Protein AF-A0A7S4CIZ9-F1 (afdb_monomer_lite)

Foldseek 3Di:
DDDDDDDDDDDDDDDDDDDDDDDDDDDDDDDDPPPPDPPDPPVPPQDEAEAECPDQQPDPVSLVVSQVVLVVCLVVVVPDSHHYHYDDDDPDPDDDPVNVPVRYPPCNVPDPSDDDDDDDFAALVNLLVVLVVCCVVVVQPDDSVNSSVLSVVCRRPSVSSVVVSVVVSVVVVVDDPDDPPDD

pLDDT: mean 71.24, std 18.75, range [32.34, 93.69]

Sequence (183 aa):
SSSSSSSSHSPSSPPPTLSQSSLLPAPTTPHPPAVNGFGQPRCGLKKVLVVKDLPYPKDDAAKAERDAILSELIVASAGQSHPLAFLYTASDTHTSAYQLHTEFPPAFLRSLAVVHVELIGITDTRIKRRLQHIVQREQAQLSMSDVDQIAKSMKGDIRAALNQAHWQSRVAVREPRGRKRKL

Radius of gyration: 38.09 Å; chains: 1; bounding box: 68×72×132 Å

Organism: NCBI:txid73025

Secondary structure (DSSP, 8-state):
-----------------------PPPP---PPP---------------EEE-SPPPPSSHHHHHHHHHHHHHHHHHHTT-SS-EEE----SSS---HHHHHHHS-HHHHT-TT------PPPPHHHHHHHHHHHHHHTT----HHHHHHHHHHTTT-HHHHHHHHHHHHHHHHHS--------

Structure (mmCIF, N/CA/C/O backbone):
data_AF-A0A7S4CIZ9-F1
#
_entry.id   AF-A0A7S4CIZ9-F1
#
loop_
_atom_site.group_PDB
_atom_site.id
_atom_site.type_symbol
_atom_site.label_atom_id
_atom_site.label_alt_id
_atom_site.label_comp_id
_atom_site.label_asym_id
_atom_site.label_entity_id
_atom_site.label_seq_id
_atom_site.pdbx_PDB_ins_code
_atom_site.Cartn_x
_atom_site.Cartn_y
_atom_site.Cartn_z
_atom_site.occupancy
_atom_site.B_iso_or_equiv
_atom_site.auth_seq_id
_atom_site.auth_comp_id
_atom_site.auth_asym_id
_atom_site.auth_atom_id
_atom_site.pdbx_PDB_model_num
ATOM 1 N N . SER A 1 1 ? 39.216 57.520 52.379 1.00 37.72 1 SER A N 1
ATOM 2 C CA . SER A 1 1 ? 39.446 57.396 53.828 1.00 37.72 1 SER A CA 1
ATOM 3 C C . SER A 1 1 ? 38.512 56.323 54.351 1.00 37.72 1 SER A C 1
ATOM 5 O O . SER A 1 1 ? 37.312 56.471 54.205 1.00 37.72 1 SER A O 1
ATOM 7 N N . SER A 1 2 ? 39.009 55.107 54.534 1.00 33.31 2 SER A N 1
ATOM 8 C CA . SER A 1 2 ? 39.488 54.60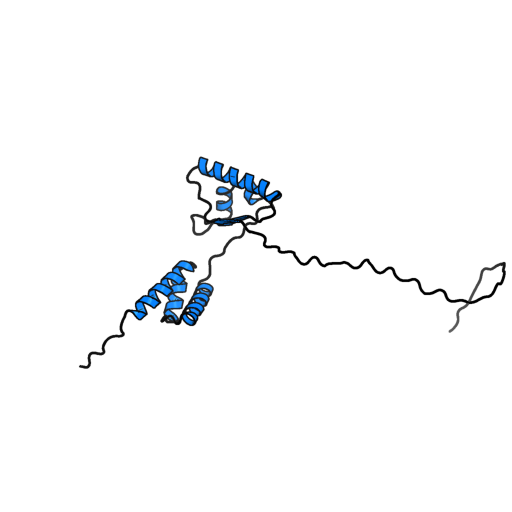0 55.828 1.00 33.31 2 SER A CA 1
ATOM 9 C C . SER A 1 2 ? 38.343 54.119 56.723 1.00 33.31 2 SER A C 1
ATOM 11 O O . SER A 1 2 ? 37.541 54.914 57.197 1.00 33.31 2 SER A O 1
ATOM 13 N N . SER A 1 3 ? 38.410 52.818 57.011 1.00 32.34 3 SER A N 1
ATOM 14 C CA . SER A 1 3 ? 38.178 52.196 58.323 1.00 32.34 3 SER A CA 1
ATOM 15 C C . SER A 1 3 ? 36.756 52.139 58.899 1.00 32.34 3 SER A C 1
ATOM 17 O O . SER A 1 3 ? 36.260 53.059 59.537 1.00 32.34 3 SER A O 1
ATOM 19 N N . SER A 1 4 ? 36.183 50.942 58.752 1.00 43.12 4 SER A N 1
ATOM 20 C CA . SER A 1 4 ? 35.621 50.079 59.808 1.00 43.12 4 SER A CA 1
ATOM 21 C C . SER A 1 4 ? 35.821 50.504 61.271 1.00 43.12 4 SER A C 1
ATOM 23 O O . SER A 1 4 ? 36.947 50.825 61.646 1.00 43.12 4 SER A O 1
ATOM 25 N N . SER A 1 5 ? 34.806 50.298 62.131 1.00 37.44 5 SER A N 1
ATOM 26 C CA . SER A 1 5 ? 34.792 49.233 63.172 1.00 37.44 5 SER A CA 1
ATOM 27 C C . SER A 1 5 ? 33.656 49.349 64.225 1.00 37.44 5 SER A C 1
ATOM 29 O O . SER A 1 5 ? 33.305 50.443 64.648 1.00 37.44 5 SER A O 1
ATOM 31 N N . SER A 1 6 ? 33.191 48.168 64.687 1.00 38.56 6 SER A N 1
ATOM 32 C CA . SER A 1 6 ? 32.677 47.785 66.037 1.00 38.56 6 SER A CA 1
ATOM 33 C C . SER A 1 6 ? 31.383 48.414 66.595 1.00 38.56 6 SER A C 1
ATOM 35 O O . SER A 1 6 ? 31.204 49.623 66.577 1.00 38.56 6 SER A O 1
ATOM 37 N N . SER A 1 7 ? 30.444 47.648 67.181 1.00 42.06 7 SER A N 1
ATOM 38 C CA . SER A 1 7 ? 30.449 47.196 68.600 1.00 42.06 7 SER A CA 1
ATOM 39 C C . SER A 1 7 ? 29.228 46.265 68.840 1.00 42.06 7 SER A C 1
ATOM 41 O O . SER A 1 7 ? 28.143 46.593 68.378 1.00 42.06 7 SER A O 1
ATOM 43 N N . SER A 1 8 ? 29.383 45.006 69.273 1.00 40.94 8 SER A N 1
ATOM 44 C CA . SER A 1 8 ? 29.439 44.473 70.658 1.00 40.94 8 SER A CA 1
ATOM 45 C C . SER A 1 8 ? 28.071 44.160 71.298 1.00 40.94 8 SER A C 1
ATOM 47 O O . SER A 1 8 ? 27.234 45.040 71.418 1.00 40.94 8 SER A O 1
ATOM 49 N N . HIS A 1 9 ? 27.886 42.918 71.772 1.00 41.34 9 HIS A N 1
ATOM 50 C CA . HIS A 1 9 ? 27.131 42.552 72.983 1.00 41.34 9 HIS A CA 1
ATOM 51 C C . HIS A 1 9 ? 27.638 41.192 73.515 1.00 41.34 9 HIS A C 1
ATOM 53 O O . HIS A 1 9 ? 27.882 40.258 72.755 1.00 41.34 9 HIS A O 1
ATOM 59 N N . SER A 1 10 ? 27.863 41.163 74.828 1.00 42.31 10 SER A N 1
ATOM 60 C CA . SER A 1 10 ? 28.440 40.111 75.693 1.00 42.31 10 SER A CA 1
ATOM 61 C C . SER A 1 10 ? 27.323 39.190 76.270 1.00 42.31 10 SER A C 1
ATOM 63 O O . SER A 1 10 ? 26.178 39.381 75.863 1.00 42.31 10 SER A O 1
ATOM 65 N N . PRO A 1 11 ? 27.503 38.338 77.319 1.00 52.28 11 PRO A N 1
ATOM 66 C CA . PRO A 1 11 ? 28.648 37.544 77.819 1.00 52.28 11 PRO A CA 1
ATOM 67 C C . PRO A 1 11 ? 28.292 36.068 78.243 1.00 52.28 11 PRO A C 1
ATOM 69 O O . PRO A 1 11 ? 27.134 35.669 78.266 1.00 52.28 11 PRO A O 1
ATOM 72 N N . SER A 1 12 ? 29.323 35.330 78.706 1.00 37.81 12 SER A N 1
ATOM 73 C CA . SER A 1 12 ? 29.340 34.325 79.812 1.00 37.81 12 SER A CA 1
ATOM 74 C C . SER A 1 12 ? 28.939 32.837 79.616 1.00 37.81 12 SER A C 1
ATOM 76 O O . SER A 1 12 ? 27.777 32.484 79.761 1.00 37.81 12 SER A O 1
ATOM 78 N N . SER A 1 13 ? 29.977 31.988 79.434 1.00 39.31 13 SER A N 1
ATOM 79 C CA . SER A 1 13 ? 30.451 30.821 80.254 1.00 39.31 13 SER A CA 1
ATOM 80 C C . SER A 1 13 ? 29.476 29.714 80.741 1.00 39.31 13 SER A C 1
ATOM 82 O O . SER A 1 13 ? 28.367 30.055 81.135 1.00 39.31 13 SER A O 1
ATOM 84 N N . PRO A 1 14 ? 29.875 28.408 80.854 1.00 54.25 14 PRO A N 1
ATOM 85 C CA . PRO A 1 14 ? 31.140 27.916 81.457 1.00 54.25 14 PRO A CA 1
ATOM 86 C C . PRO A 1 14 ? 31.847 26.716 80.745 1.00 54.25 14 PRO A C 1
ATOM 88 O O . PRO A 1 14 ? 31.342 26.207 79.746 1.00 54.25 14 PRO A O 1
ATOM 91 N N . PRO A 1 15 ? 33.036 26.271 81.230 1.00 54.94 15 PRO A N 1
ATOM 92 C CA . PRO A 1 15 ? 33.843 25.181 80.652 1.00 54.94 15 PRO A CA 1
ATOM 93 C C . PRO A 1 15 ? 33.499 23.816 81.314 1.00 54.94 15 PRO A C 1
ATOM 95 O O . PRO A 1 15 ? 32.775 23.807 82.311 1.00 54.94 15 PRO A O 1
ATOM 98 N N . PRO A 1 16 ? 33.967 22.656 80.799 1.00 48.44 16 PRO A N 1
ATOM 99 C CA . PRO A 1 16 ? 35.334 22.204 81.074 1.00 48.44 16 PRO A CA 1
ATOM 100 C C . PRO A 1 16 ? 36.042 21.504 79.899 1.00 48.44 16 PRO A C 1
ATOM 102 O O . PRO A 1 16 ? 35.457 20.885 79.015 1.00 48.44 16 PRO A O 1
ATOM 105 N N . THR A 1 17 ? 37.364 21.593 79.955 1.00 47.00 17 THR A N 1
ATOM 106 C CA . THR A 1 17 ? 38.354 20.805 79.221 1.00 47.00 17 THR A CA 1
ATOM 107 C C . THR A 1 17 ? 38.223 19.309 79.487 1.00 47.00 17 THR A C 1
ATOM 109 O O . THR A 1 17 ? 38.208 18.917 80.649 1.00 47.00 17 THR A O 1
ATOM 112 N N . LEU A 1 18 ? 38.304 18.490 78.437 1.00 43.47 18 LEU A N 1
ATOM 113 C CA . LEU A 1 18 ? 39.052 17.231 78.460 1.00 43.47 18 LEU A CA 1
ATOM 114 C C . LEU A 1 18 ? 39.547 16.914 77.044 1.00 43.47 18 LEU A C 1
ATOM 116 O O . LEU A 1 18 ? 38.784 16.700 76.107 1.00 43.47 18 LEU A O 1
ATOM 120 N N . SER A 1 19 ? 40.866 16.949 76.920 1.00 43.38 19 SER A N 1
ATOM 121 C CA . SER A 1 19 ? 41.655 16.520 75.779 1.00 43.38 19 SER A CA 1
ATOM 122 C C . SER A 1 19 ? 41.400 15.048 75.452 1.00 43.38 19 SER A C 1
ATOM 124 O O . SER A 1 19 ? 41.440 14.223 76.359 1.00 43.38 19 SER A O 1
ATOM 126 N N . GLN A 1 20 ? 41.258 14.708 74.169 1.00 42.38 20 GLN A N 1
ATOM 127 C CA . GLN A 1 20 ? 42.154 13.780 73.461 1.00 42.38 20 GLN A CA 1
ATOM 128 C C . GLN A 1 20 ? 41.658 13.521 72.033 1.00 42.38 20 GLN A C 1
ATOM 130 O O . GLN A 1 20 ? 40.505 13.188 71.780 1.00 42.38 20 GLN A O 1
ATOM 135 N N . SER A 1 21 ? 42.584 13.700 71.098 1.00 41.84 21 SER A N 1
ATOM 136 C CA . SER A 1 21 ? 42.480 13.402 69.678 1.00 41.84 21 SER A CA 1
ATOM 137 C C . SER A 1 21 ? 42.151 11.934 69.416 1.00 41.84 21 SER A C 1
ATOM 139 O O . SER A 1 21 ? 42.807 11.065 69.984 1.00 41.84 21 SER A O 1
ATOM 141 N N . SER A 1 22 ? 41.244 11.666 68.470 1.00 41.59 22 SER A N 1
ATOM 142 C CA . SER A 1 22 ? 41.399 10.622 67.440 1.00 41.59 22 SER A CA 1
ATOM 143 C C . SER A 1 22 ? 40.259 10.687 66.417 1.00 41.59 22 SER A C 1
ATOM 145 O O . SER A 1 22 ? 39.128 10.311 66.692 1.00 41.59 22 SER A O 1
ATOM 147 N N . LEU A 1 23 ? 40.600 11.222 65.242 1.00 43.88 23 LEU A N 1
ATOM 148 C CA . LEU A 1 23 ? 40.177 10.800 63.899 1.00 43.88 23 LEU A CA 1
ATOM 149 C C . LEU A 1 23 ? 38.827 10.060 63.785 1.00 43.88 23 LEU A C 1
ATOM 151 O O . LEU A 1 23 ? 38.762 8.835 63.847 1.00 43.88 23 LEU A O 1
ATOM 155 N N . LEU A 1 24 ? 37.771 10.817 63.483 1.00 40.03 24 LEU A N 1
ATOM 156 C CA . LEU A 1 24 ? 36.574 10.287 62.829 1.00 40.03 24 LEU A CA 1
ATOM 157 C C . LEU A 1 24 ? 36.871 10.076 61.330 1.00 40.03 24 LEU A C 1
ATOM 159 O O . LEU A 1 24 ? 37.372 11.005 60.689 1.00 40.03 24 LEU A O 1
ATOM 163 N N . PRO A 1 25 ? 36.559 8.912 60.733 1.00 51.25 25 PRO A N 1
ATOM 164 C CA . PRO A 1 25 ? 36.504 8.787 59.283 1.00 51.25 25 PRO A CA 1
ATOM 165 C C . PRO A 1 25 ? 35.301 9.570 58.736 1.00 51.25 25 PRO A C 1
ATOM 167 O O . PRO A 1 25 ? 34.240 9.634 59.358 1.00 51.25 25 PRO A O 1
ATOM 170 N N . ALA A 1 26 ? 35.495 10.196 57.574 1.00 49.38 26 ALA A N 1
ATOM 171 C CA . ALA A 1 26 ? 34.499 11.010 56.885 1.00 49.38 26 ALA A CA 1
ATOM 172 C C . ALA A 1 26 ? 33.167 10.257 56.666 1.00 49.38 26 ALA A C 1
ATOM 174 O O . ALA A 1 26 ? 33.184 9.041 56.449 1.00 49.38 26 ALA A O 1
ATOM 175 N N . PRO A 1 27 ? 32.016 10.956 56.672 1.00 44.75 27 PRO A N 1
ATOM 176 C CA . PRO A 1 27 ? 30.733 10.341 56.369 1.00 44.75 27 PRO A CA 1
ATOM 177 C C . PRO A 1 27 ? 30.761 9.802 54.938 1.00 44.75 27 PRO A C 1
ATOM 179 O O . PRO A 1 27 ? 30.939 10.545 53.972 1.00 44.75 27 PRO A O 1
ATOM 182 N N . THR A 1 28 ? 30.593 8.489 54.812 1.00 48.12 28 THR A N 1
ATOM 183 C CA . THR A 1 28 ? 30.354 7.826 53.535 1.00 48.12 28 THR A CA 1
ATOM 184 C C . THR A 1 28 ? 29.036 8.359 52.993 1.00 48.12 28 THR A C 1
ATOM 186 O O . THR A 1 28 ? 27.967 8.135 53.560 1.00 48.12 28 THR A O 1
ATOM 189 N N . THR A 1 29 ? 29.121 9.113 51.903 1.00 51.44 29 THR A N 1
ATOM 190 C CA . THR A 1 29 ? 27.979 9.455 51.065 1.00 51.44 29 THR A CA 1
ATOM 191 C C . THR A 1 29 ? 27.213 8.170 50.736 1.00 51.44 29 THR A C 1
ATOM 193 O O . THR A 1 29 ? 27.833 7.196 50.298 1.00 51.44 29 THR A O 1
ATOM 196 N N . PRO A 1 30 ? 25.885 8.118 50.934 1.00 44.38 30 PRO A N 1
ATOM 197 C CA . PRO A 1 30 ? 25.110 6.968 50.507 1.00 44.38 30 PRO A CA 1
ATOM 198 C C . PRO A 1 30 ? 25.193 6.883 48.982 1.00 44.38 30 PRO A C 1
ATOM 200 O O . PRO A 1 30 ? 24.657 7.727 48.263 1.00 44.38 30 PRO A O 1
ATOM 203 N N . HIS A 1 31 ? 25.901 5.868 48.488 1.00 44.06 31 HIS A N 1
ATOM 204 C CA . HIS A 1 31 ? 25.784 5.451 47.101 1.00 44.06 31 HIS A CA 1
ATOM 205 C C . HIS A 1 31 ? 24.310 5.108 46.838 1.00 44.06 31 HIS A C 1
ATOM 207 O O . HIS A 1 31 ? 23.727 4.341 47.613 1.00 44.06 31 HIS A O 1
ATOM 213 N N . PRO A 1 32 ? 23.685 5.639 45.772 1.00 49.09 32 PRO A N 1
ATOM 214 C CA . PRO A 1 32 ? 22.393 5.128 45.346 1.00 49.09 32 PRO A CA 1
ATOM 215 C C . PRO A 1 32 ? 22.546 3.628 45.056 1.00 49.09 32 PRO A C 1
ATOM 217 O O . PRO A 1 32 ? 23.603 3.218 44.557 1.00 49.09 32 PRO A O 1
ATOM 220 N N . PRO A 1 33 ? 21.536 2.795 45.369 1.00 45.06 33 PRO A N 1
ATOM 221 C CA . PRO A 1 33 ? 21.586 1.390 45.010 1.00 45.06 33 PRO A CA 1
ATOM 222 C C . PRO A 1 33 ? 21.880 1.299 43.518 1.00 45.06 33 PRO A C 1
ATOM 224 O O . PRO A 1 33 ? 21.250 1.987 42.709 1.00 45.06 33 PRO A O 1
ATOM 227 N N . ALA A 1 34 ? 22.882 0.487 43.180 1.00 42.25 34 ALA A N 1
ATOM 228 C CA . ALA A 1 34 ? 23.206 0.156 41.809 1.00 42.25 34 ALA A CA 1
ATOM 229 C C . ALA A 1 34 ? 21.899 -0.188 41.092 1.00 42.25 34 ALA A C 1
ATOM 231 O O . ALA A 1 34 ? 21.214 -1.148 41.453 1.00 42.25 34 ALA A O 1
ATOM 232 N N . VAL A 1 35 ? 21.538 0.637 40.108 1.00 46.12 35 VAL A N 1
ATOM 233 C CA . VAL A 1 35 ? 20.469 0.347 39.159 1.00 46.12 35 VAL A CA 1
ATOM 234 C C . VAL A 1 35 ? 20.966 -0.839 38.343 1.00 46.12 35 VAL A C 1
ATOM 236 O O . VAL A 1 35 ? 21.588 -0.701 37.291 1.00 46.12 35 VAL A O 1
ATOM 239 N N . ASN A 1 36 ? 20.779 -2.028 38.910 1.00 43.25 36 ASN A N 1
ATOM 240 C CA . ASN A 1 36 ? 20.995 -3.289 38.242 1.00 43.25 36 ASN A CA 1
ATOM 241 C C . ASN A 1 36 ? 20.009 -3.349 37.087 1.00 43.25 36 ASN A C 1
ATOM 243 O O . ASN A 1 36 ? 18.804 -3.488 37.277 1.00 43.25 36 ASN A O 1
ATOM 247 N N . GLY A 1 37 ? 20.567 -3.242 35.889 1.00 38.25 37 GLY A N 1
ATOM 248 C CA . GLY A 1 37 ? 19.853 -3.428 34.648 1.00 38.25 37 GLY A CA 1
ATOM 249 C C . GLY A 1 37 ? 19.059 -2.196 34.250 1.00 38.25 37 GLY A C 1
ATOM 250 O O . GLY A 1 37 ? 17.872 -2.076 34.537 1.00 38.25 37 GLY A O 1
ATOM 251 N N . PHE A 1 38 ? 19.656 -1.397 33.364 1.00 39.84 38 PHE A N 1
ATOM 252 C CA . PHE A 1 38 ? 18.924 -1.123 32.134 1.00 39.84 38 PHE A CA 1
ATOM 253 C C . PHE A 1 38 ? 18.370 -2.465 31.669 1.00 39.84 38 PHE A C 1
ATOM 255 O O . PHE A 1 38 ? 19.125 -3.337 31.230 1.00 39.84 38 PHE A O 1
ATOM 262 N N . GLY A 1 39 ? 17.068 -2.668 31.862 1.00 38.75 39 GLY A N 1
ATOM 263 C CA . GLY A 1 39 ? 16.361 -3.718 31.172 1.00 38.75 39 GLY A CA 1
ATOM 264 C C . GLY A 1 39 ? 16.681 -3.497 29.709 1.00 38.75 39 GLY A C 1
ATOM 265 O O . GLY A 1 39 ? 16.169 -2.562 29.095 1.00 38.75 39 GLY A O 1
ATOM 266 N N . GLN A 1 40 ? 17.574 -4.324 29.160 1.00 43.44 40 GLN A N 1
ATOM 267 C CA . GLN A 1 40 ? 17.606 -4.521 27.727 1.00 43.44 40 GLN A CA 1
ATOM 268 C C . GLN A 1 40 ? 16.145 -4.687 27.319 1.00 43.44 40 GLN A C 1
ATOM 270 O O . GLN A 1 40 ? 15.430 -5.420 28.019 1.00 43.44 40 GLN A O 1
ATOM 275 N N . PRO A 1 41 ? 15.664 -4.019 26.259 1.00 44.69 41 PRO A N 1
ATOM 276 C CA . PRO A 1 41 ? 14.371 -4.372 25.725 1.00 44.69 41 PRO A CA 1
ATOM 277 C C . PRO A 1 41 ? 14.478 -5.857 25.399 1.00 44.69 41 PRO A C 1
ATOM 279 O O . PRO A 1 41 ? 15.122 -6.257 24.430 1.00 44.69 41 PRO A O 1
ATOM 282 N N . ARG A 1 42 ? 13.900 -6.694 26.266 1.00 44.44 42 ARG A N 1
ATOM 283 C CA . ARG A 1 42 ? 13.648 -8.096 25.990 1.00 44.44 42 ARG A CA 1
ATOM 284 C C . ARG A 1 42 ? 12.564 -8.073 24.929 1.00 44.44 42 ARG A C 1
ATOM 286 O O . ARG A 1 42 ? 11.401 -8.362 25.187 1.00 44.44 42 ARG A O 1
ATOM 293 N N . CYS A 1 43 ? 12.949 -7.717 23.712 1.00 48.28 43 CYS A N 1
ATOM 294 C CA . CYS A 1 43 ? 12.266 -8.134 22.512 1.00 48.28 43 CYS A CA 1
ATOM 295 C C . CYS A 1 43 ? 12.538 -9.636 22.371 1.00 48.28 43 CYS A C 1
ATOM 297 O O . CYS A 1 43 ? 13.176 -10.081 21.424 1.00 48.28 43 CYS A O 1
ATOM 299 N N . GLY A 1 44 ? 12.072 -10.430 23.347 1.00 54.53 44 GLY A N 1
ATOM 300 C CA . GLY A 1 44 ? 11.732 -11.817 23.070 1.00 54.53 44 GLY A CA 1
ATOM 301 C C . GLY A 1 44 ? 10.771 -11.783 21.891 1.00 54.53 44 GLY A C 1
ATOM 302 O O . GLY A 1 44 ? 9.963 -10.860 21.824 1.00 54.53 44 GLY A O 1
ATOM 303 N N . LEU A 1 45 ? 10.942 -12.694 20.935 1.00 53.94 45 LEU A N 1
ATOM 304 C CA . LEU A 1 45 ? 10.227 -12.733 19.657 1.00 53.94 45 LEU A CA 1
ATOM 305 C C . LEU A 1 45 ? 8.728 -12.448 19.848 1.00 53.94 45 LEU A C 1
ATOM 307 O O . LEU A 1 45 ? 7.939 -13.354 20.116 1.00 53.94 45 LEU A O 1
ATOM 311 N N . LYS A 1 46 ? 8.336 -11.173 19.736 1.00 70.44 46 LYS A N 1
ATOM 312 C CA . LYS A 1 46 ? 6.942 -10.755 19.807 1.00 70.44 46 LYS A CA 1
ATOM 313 C C . LYS A 1 46 ? 6.342 -11.185 18.485 1.00 70.44 46 LYS A C 1
ATOM 315 O O . LYS A 1 46 ? 6.635 -10.599 17.446 1.00 70.44 46 LYS A O 1
ATOM 320 N N . LYS A 1 47 ? 5.578 -12.273 18.512 1.00 79.50 47 LYS A N 1
ATOM 321 C CA . LYS A 1 47 ? 4.817 -12.712 17.345 1.00 79.50 47 LYS A CA 1
ATOM 322 C C . LYS A 1 47 ? 3.832 -11.598 16.989 1.00 79.50 47 LYS A C 1
ATOM 324 O O . LYS A 1 47 ? 3.164 -11.067 17.869 1.00 79.50 47 LYS A O 1
ATOM 329 N N . VAL A 1 48 ? 3.779 -11.233 15.716 1.00 81.94 48 VAL A N 1
ATOM 330 C CA . VAL A 1 48 ? 2.771 -10.315 15.183 1.00 81.94 48 VAL A CA 1
ATOM 331 C C . VAL A 1 48 ? 1.805 -11.164 14.383 1.00 81.94 48 VAL A C 1
ATOM 333 O O . VAL A 1 48 ? 2.233 -11.922 13.511 1.00 81.94 48 VAL A O 1
ATOM 336 N N . LEU A 1 49 ? 0.519 -11.067 14.690 1.00 82.12 49 LEU A N 1
ATOM 337 C CA . LEU A 1 49 ? -0.507 -11.695 13.872 1.00 82.12 49 LEU A CA 1
ATOM 338 C C . LEU A 1 49 ? -0.857 -10.726 12.747 1.00 82.12 49 LEU A C 1
ATOM 340 O O . LEU A 1 49 ? -1.197 -9.573 13.001 1.00 82.12 49 LEU A O 1
ATOM 344 N N . VAL A 1 50 ? -0.728 -11.177 11.501 1.00 85.50 50 VAL A N 1
ATOM 345 C CA . VAL A 1 50 ? -1.045 -10.367 10.323 1.00 85.50 50 VAL A CA 1
ATOM 346 C C . VAL A 1 50 ? -2.259 -10.972 9.641 1.00 85.50 50 VAL A C 1
ATOM 348 O O . VAL A 1 50 ? -2.192 -12.085 9.121 1.00 85.50 50 VAL A O 1
ATOM 351 N N . VAL A 1 51 ? -3.360 -10.228 9.634 1.00 84.62 51 VAL A N 1
ATOM 352 C CA . VAL A 1 51 ? -4.562 -10.560 8.872 1.00 84.62 51 VAL A CA 1
ATOM 353 C C . VAL A 1 51 ? -4.473 -9.814 7.553 1.00 84.62 51 VAL A C 1
ATOM 355 O O . VAL A 1 51 ? -4.582 -8.587 7.495 1.00 84.62 51 VAL A O 1
ATOM 358 N N . LYS A 1 52 ? -4.201 -10.565 6.491 1.00 82.88 52 LYS A N 1
ATOM 359 C CA . LYS A 1 52 ? -4.105 -10.028 5.141 1.00 82.88 52 LYS A CA 1
ATOM 360 C C . LYS A 1 52 ? -5.477 -10.077 4.470 1.00 82.88 52 LYS A C 1
ATOM 362 O O . LYS A 1 52 ? -6.183 -11.065 4.635 1.00 82.88 52 LYS A O 1
ATOM 367 N N . ASP A 1 53 ? -5.792 -9.044 3.692 1.00 74.44 53 ASP A N 1
ATOM 368 C CA . ASP A 1 53 ? -6.980 -8.970 2.839 1.00 74.44 53 ASP A CA 1
ATOM 369 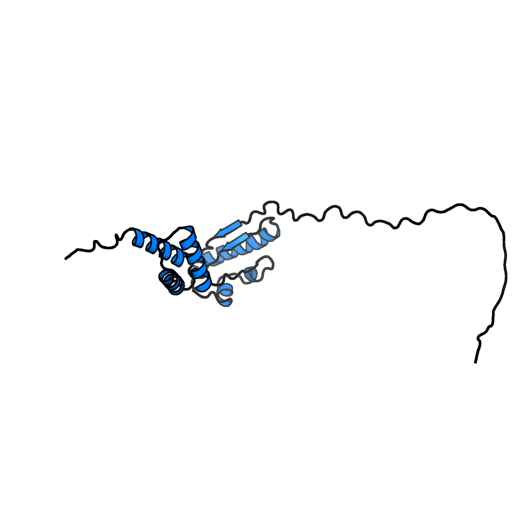C C . ASP A 1 53 ? -8.280 -9.084 3.653 1.00 74.44 53 ASP A C 1
ATOM 371 O O . ASP A 1 53 ? -9.073 -10.008 3.468 1.00 74.44 53 ASP A O 1
ATOM 375 N N . LEU A 1 54 ? -8.486 -8.141 4.585 1.00 75.81 54 LEU A N 1
ATOM 376 C CA . LEU A 1 54 ? -9.742 -8.063 5.333 1.00 75.81 54 LEU A CA 1
ATOM 377 C C . LEU A 1 54 ? -10.908 -7.973 4.328 1.00 75.81 54 LEU A C 1
ATOM 379 O O . LEU A 1 54 ? -10.927 -7.037 3.523 1.00 75.81 54 LEU A O 1
ATOM 383 N N . PRO A 1 55 ? -11.849 -8.933 4.331 1.00 68.94 55 PRO A N 1
ATOM 384 C CA . PRO A 1 55 ? -12.857 -9.016 3.288 1.00 68.94 55 PRO A CA 1
ATOM 385 C C . PRO A 1 55 ? -13.741 -7.771 3.295 1.00 68.94 55 PRO A C 1
ATOM 387 O O . PRO A 1 55 ? -14.215 -7.329 4.345 1.00 68.94 55 PRO A O 1
ATOM 390 N N . TYR A 1 56 ? -13.972 -7.218 2.104 1.00 74.12 56 TYR A N 1
ATOM 391 C CA . TYR A 1 56 ? -14.950 -6.156 1.926 1.00 74.12 56 TYR A CA 1
ATOM 392 C C . TYR A 1 56 ? -16.356 -6.747 2.118 1.00 74.12 56 TYR A C 1
ATOM 394 O O . TYR A 1 56 ? -16.689 -7.731 1.442 1.00 74.12 56 TYR A O 1
ATOM 402 N N . PRO A 1 57 ? -17.173 -6.211 3.040 1.00 79.31 57 PRO A N 1
ATOM 403 C CA . PRO A 1 57 ? -18.507 -6.739 3.276 1.00 79.31 57 PRO A CA 1
ATOM 404 C C . PRO A 1 57 ? -19.379 -6.508 2.039 1.00 79.31 57 PRO A C 1
ATOM 406 O O . PRO A 1 57 ? -19.443 -5.405 1.504 1.00 79.31 57 PRO A O 1
ATOM 409 N N . LYS A 1 58 ? -20.028 -7.572 1.558 1.00 79.75 58 LYS A N 1
ATOM 410 C CA . LYS A 1 58 ? -20.895 -7.515 0.368 1.00 79.75 58 LYS A CA 1
ATOM 411 C C . LYS A 1 58 ? -22.291 -6.979 0.682 1.00 79.75 58 LYS A C 1
ATOM 413 O O . LYS A 1 58 ? -22.963 -6.485 -0.216 1.00 79.75 58 LYS A O 1
ATOM 418 N N . ASP A 1 59 ? -22.711 -7.106 1.935 1.00 86.12 59 ASP A N 1
ATOM 419 C CA . ASP A 1 59 ? -24.004 -6.686 2.456 1.00 86.12 59 ASP A CA 1
ATOM 420 C C . ASP A 1 59 ? -23.870 -6.189 3.907 1.00 86.12 59 ASP A C 1
ATOM 422 O O . ASP A 1 59 ? -22.812 -6.297 4.541 1.00 86.12 59 ASP A O 1
ATOM 426 N N . ASP A 1 60 ? -24.957 -5.623 4.433 1.00 85.56 60 ASP A N 1
ATOM 427 C CA . ASP A 1 60 ? -24.995 -5.067 5.789 1.00 85.56 60 ASP A CA 1
ATOM 428 C C . ASP A 1 60 ? -24.824 -6.140 6.876 1.00 85.56 60 ASP A C 1
ATOM 430 O O . ASP A 1 60 ? -24.289 -5.853 7.947 1.00 85.56 60 ASP A O 1
ATOM 434 N N . ALA A 1 61 ? -25.225 -7.386 6.602 1.00 87.00 61 ALA A N 1
ATOM 435 C CA . ALA A 1 61 ? -25.068 -8.499 7.535 1.00 87.00 61 ALA A CA 1
ATOM 436 C C . ALA A 1 61 ? -23.588 -8.877 7.707 1.00 87.00 61 ALA A C 1
ATOM 438 O O . ALA A 1 61 ? -23.093 -8.933 8.834 1.00 87.00 61 ALA A O 1
ATOM 439 N N . ALA A 1 62 ? -22.854 -9.042 6.603 1.00 85.50 62 ALA A N 1
ATOM 440 C CA . ALA A 1 62 ? -21.414 -9.288 6.616 1.00 85.50 62 ALA A CA 1
ATOM 441 C C . ALA A 1 62 ? -20.643 -8.106 7.219 1.00 85.50 62 ALA A C 1
ATOM 443 O O . ALA A 1 62 ? -19.627 -8.297 7.891 1.00 85.50 62 ALA A O 1
ATOM 444 N N . LYS A 1 63 ? -21.130 -6.875 7.010 1.00 85.38 63 LYS A N 1
ATOM 445 C CA . LYS A 1 63 ? -20.569 -5.684 7.655 1.00 85.38 63 LYS A CA 1
ATOM 446 C C . LYS A 1 63 ? -20.727 -5.759 9.173 1.00 85.38 63 LYS A C 1
ATOM 448 O O . LYS A 1 63 ? -19.738 -5.591 9.882 1.00 85.38 63 LYS A O 1
ATOM 453 N N . ALA A 1 64 ? -21.929 -6.061 9.662 1.00 85.94 64 ALA A N 1
ATOM 454 C CA . ALA A 1 64 ? -22.210 -6.183 11.090 1.00 85.94 64 ALA A CA 1
ATOM 455 C C . ALA A 1 64 ? -21.394 -7.305 11.754 1.00 85.94 64 ALA A C 1
ATOM 457 O O . ALA A 1 64 ? -20.857 -7.108 12.843 1.00 85.94 64 ALA A O 1
ATOM 458 N N . GLU A 1 65 ? -21.245 -8.454 11.090 1.00 86.94 65 GLU A N 1
ATOM 459 C CA . GLU A 1 65 ? -20.425 -9.567 11.582 1.00 86.94 65 GLU A CA 1
ATOM 460 C C . GLU A 1 65 ? -18.948 -9.169 11.703 1.00 86.94 65 GLU A C 1
ATOM 462 O O . GLU A 1 65 ? -18.332 -9.337 12.758 1.00 86.94 65 GLU A O 1
ATOM 467 N N . ARG A 1 66 ? -18.383 -8.564 10.653 1.00 87.00 66 ARG A N 1
ATOM 468 C CA . ARG A 1 66 ? -17.007 -8.057 10.676 1.00 87.00 66 ARG A CA 1
ATOM 469 C C . ARG A 1 66 ? -16.821 -7.017 11.783 1.00 87.00 66 ARG A C 1
ATOM 471 O O . ARG A 1 66 ? -15.813 -7.046 12.483 1.00 87.00 66 ARG A O 1
ATOM 478 N N . ASP A 1 67 ? -17.779 -6.116 11.961 1.00 86.88 67 ASP A N 1
ATOM 479 C CA . ASP A 1 67 ? -17.722 -5.061 12.975 1.00 86.88 67 ASP A CA 1
ATOM 480 C C . ASP A 1 67 ? -17.790 -5.623 14.403 1.00 86.88 67 ASP A C 1
ATOM 482 O O . ASP A 1 67 ? -17.094 -5.123 15.294 1.00 86.88 67 ASP A O 1
ATOM 486 N N . ALA A 1 68 ? -18.555 -6.698 14.614 1.00 86.12 68 ALA A N 1
ATOM 487 C CA . ALA A 1 68 ? -18.585 -7.433 15.875 1.00 86.12 68 ALA A CA 1
ATOM 488 C C . ALA A 1 68 ? -17.222 -8.076 16.173 1.00 86.12 68 ALA A C 1
ATOM 490 O O . ALA A 1 68 ? -16.671 -7.865 17.254 1.00 86.12 68 ALA A O 1
ATOM 491 N N . ILE A 1 69 ? -16.627 -8.756 15.186 1.00 86.19 69 ILE A N 1
ATOM 492 C CA . ILE A 1 69 ? -15.299 -9.375 15.309 1.00 86.19 69 ILE A CA 1
ATOM 493 C C . ILE A 1 69 ? -14.227 -8.319 15.607 1.00 86.19 69 ILE A C 1
ATOM 495 O O . ILE A 1 69 ? -13.411 -8.495 16.508 1.00 86.19 69 ILE A O 1
ATOM 499 N N . LEU A 1 70 ? -14.215 -7.200 14.879 1.00 85.62 70 LEU A N 1
ATOM 500 C CA . LEU A 1 70 ? -13.240 -6.126 15.092 1.00 85.62 70 LEU A CA 1
ATOM 501 C C . LEU A 1 70 ? -13.361 -5.511 16.492 1.00 85.62 70 LEU A C 1
ATOM 503 O O . LEU A 1 70 ? -12.347 -5.194 17.117 1.00 85.62 70 LEU A O 1
ATOM 507 N N . SER A 1 71 ? -14.586 -5.365 16.994 1.00 82.62 71 SER A N 1
ATOM 508 C CA . SER A 1 71 ? -14.840 -4.844 18.339 1.00 82.62 71 SER A CA 1
ATOM 509 C C . SER A 1 71 ? -14.378 -5.825 19.419 1.00 82.62 71 SER A C 1
ATOM 511 O O . SER A 1 71 ? -13.709 -5.418 20.369 1.00 82.62 71 SER A O 1
ATOM 513 N N . GLU A 1 72 ? -14.662 -7.118 19.249 1.00 83.44 72 GLU A N 1
ATOM 514 C CA . GLU A 1 72 ? -14.173 -8.177 20.139 1.00 83.44 72 GLU A CA 1
ATOM 515 C C . GLU A 1 72 ? -12.642 -8.232 20.147 1.00 83.44 72 GLU A C 1
ATOM 517 O O . GLU A 1 72 ? -12.029 -8.311 21.210 1.00 83.44 72 GLU A O 1
ATOM 522 N N . LEU A 1 73 ? -12.005 -8.100 18.979 1.00 80.81 73 LEU A N 1
ATOM 523 C CA . LEU A 1 73 ? -10.550 -8.095 18.858 1.00 80.81 73 LEU A CA 1
ATOM 524 C C . LEU A 1 73 ? -9.910 -6.901 19.564 1.00 80.81 73 LEU A C 1
ATOM 526 O O . LEU A 1 73 ? -8.854 -7.077 20.163 1.00 80.81 73 LEU A O 1
ATOM 530 N N . ILE A 1 74 ? -10.532 -5.717 19.567 1.00 79.50 74 ILE A N 1
ATOM 531 C CA . ILE A 1 74 ? -10.038 -4.587 20.370 1.00 79.50 74 ILE A CA 1
ATOM 532 C C . ILE A 1 74 ? -10.050 -4.952 21.855 1.00 79.50 74 ILE A C 1
ATOM 534 O O . ILE A 1 74 ? -9.032 -4.789 22.530 1.00 79.50 74 ILE A O 1
ATOM 538 N N . VAL A 1 75 ? -11.171 -5.475 22.357 1.00 79.44 75 VAL A N 1
ATOM 539 C CA . VAL A 1 75 ? -11.315 -5.841 23.773 1.00 79.44 75 VAL A CA 1
ATOM 540 C C . VAL A 1 75 ? -10.330 -6.948 24.149 1.00 79.44 75 VAL A C 1
ATOM 542 O O . VAL A 1 75 ? -9.633 -6.837 25.156 1.00 79.44 75 VAL A O 1
ATOM 545 N N . ALA A 1 76 ? -10.202 -7.978 23.312 1.00 74.81 76 ALA A N 1
ATOM 546 C CA . ALA A 1 76 ? -9.250 -9.061 23.512 1.00 74.81 76 ALA A CA 1
ATOM 547 C C .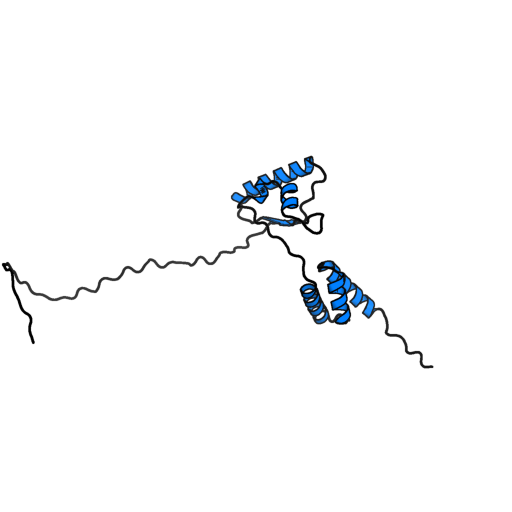 ALA A 1 76 ? -7.798 -8.562 23.448 1.00 74.81 76 ALA A C 1
ATOM 549 O O . ALA A 1 76 ? -6.969 -8.968 24.263 1.00 74.81 76 ALA A O 1
ATOM 550 N N . SER A 1 77 ? -7.483 -7.647 22.525 1.00 71.38 77 SER A N 1
ATOM 551 C CA . SER A 1 77 ? -6.132 -7.098 22.357 1.00 71.38 77 SER A CA 1
ATOM 552 C C . SER A 1 77 ? -5.663 -6.289 23.563 1.00 71.38 77 SER A C 1
ATOM 554 O O . SER A 1 77 ? -4.468 -6.287 23.850 1.00 71.38 77 SER A O 1
ATOM 556 N N . ALA A 1 78 ? -6.585 -5.690 24.328 1.00 68.50 78 ALA A N 1
ATOM 557 C CA . ALA A 1 78 ? -6.259 -4.963 25.553 1.00 68.50 78 ALA A CA 1
ATOM 558 C C . ALA A 1 78 ? -5.597 -5.852 26.628 1.00 68.50 78 ALA A C 1
ATOM 560 O O . ALA A 1 78 ? -4.915 -5.332 27.510 1.00 68.50 78 ALA A O 1
ATOM 561 N N . GLY A 1 79 ? -5.756 -7.181 26.541 1.00 66.06 79 GLY A N 1
ATOM 562 C CA . GLY A 1 79 ? -5.102 -8.160 27.416 1.00 66.06 79 GLY A CA 1
ATOM 563 C C . GLY A 1 79 ? -4.064 -9.059 26.731 1.00 66.06 79 GLY A C 1
ATOM 564 O O . GLY A 1 79 ? -3.477 -9.912 27.397 1.00 66.06 79 GLY A O 1
ATOM 565 N N . GLN A 1 80 ? -3.828 -8.918 25.420 1.00 64.56 80 GLN A N 1
ATOM 566 C CA . GLN A 1 80 ? -2.916 -9.799 24.681 1.00 64.56 80 GLN A CA 1
ATOM 567 C C . GLN A 1 80 ? -1.471 -9.289 24.654 1.00 64.56 80 GLN A C 1
ATOM 569 O O . GLN A 1 80 ? -1.184 -8.098 24.598 1.00 64.56 80 GLN A O 1
ATOM 574 N N . SER A 1 81 ? -0.529 -10.236 24.630 1.00 65.81 81 SER A N 1
ATOM 575 C CA . SER A 1 81 ? 0.916 -9.979 24.553 1.00 65.81 81 SER A CA 1
ATOM 576 C C . SER A 1 81 ? 1.453 -9.795 23.125 1.00 65.81 81 SER A C 1
ATOM 578 O O . SER A 1 81 ? 2.643 -9.512 22.953 1.00 65.81 81 SER A O 1
ATOM 580 N N . HIS A 1 82 ? 0.602 -9.945 22.105 1.00 75.94 82 HIS A N 1
ATOM 581 C CA . HIS A 1 82 ? 0.987 -9.959 20.694 1.00 75.94 82 HIS A CA 1
ATOM 582 C C . HIS A 1 82 ? 0.212 -8.896 19.903 1.00 75.94 82 HIS A C 1
ATOM 584 O O . HIS A 1 82 ? -1.016 -8.889 19.958 1.00 75.94 82 HIS A O 1
ATOM 590 N N . PRO A 1 83 ? 0.888 -8.007 19.154 1.00 81.56 83 PRO A N 1
ATOM 591 C CA . PRO A 1 83 ? 0.206 -7.027 18.319 1.00 81.56 83 PRO A CA 1
ATOM 592 C C . PRO A 1 83 ? -0.459 -7.696 17.106 1.00 81.56 83 PRO A C 1
ATOM 594 O O . PRO A 1 83 ? 0.071 -8.651 16.527 1.00 81.56 83 PRO A O 1
ATOM 597 N N . LEU A 1 84 ? -1.605 -7.148 16.707 1.00 84.31 84 LEU A N 1
ATOM 598 C CA . LEU A 1 84 ? -2.383 -7.565 15.545 1.00 84.31 84 LEU A CA 1
ATOM 599 C C . LEU A 1 84 ? -2.297 -6.478 14.468 1.00 84.31 84 LEU A C 1
ATOM 601 O O . LEU A 1 84 ? -2.470 -5.297 14.763 1.00 84.31 84 LEU A O 1
ATOM 605 N N . ALA A 1 85 ? -2.017 -6.869 13.228 1.00 85.88 85 ALA A N 1
ATOM 606 C CA . ALA A 1 85 ? -1.956 -5.973 12.082 1.00 85.88 85 ALA A CA 1
ATOM 607 C C . ALA A 1 85 ? -2.963 -6.415 11.019 1.00 85.88 85 ALA A C 1
ATOM 609 O O . ALA A 1 85 ? -2.943 -7.565 10.576 1.00 85.88 85 ALA A O 1
ATOM 610 N N . PHE A 1 86 ? -3.813 -5.489 10.584 1.00 85.62 86 PHE A N 1
ATOM 611 C CA . PHE A 1 86 ? -4.757 -5.704 9.494 1.00 85.62 86 PHE A CA 1
ATOM 612 C C . PHE A 1 86 ? -4.267 -4.978 8.251 1.00 85.62 86 PHE A C 1
ATOM 614 O O . PHE A 1 86 ? -3.946 -3.791 8.312 1.00 85.62 86 PHE A O 1
ATOM 621 N N . LEU A 1 87 ? -4.223 -5.683 7.124 1.00 85.81 87 LEU A N 1
ATOM 622 C CA . LEU A 1 87 ? -3.961 -5.066 5.833 1.00 85.81 87 LEU A CA 1
ATOM 623 C C . LEU A 1 87 ? -5.289 -4.847 5.111 1.00 85.81 87 LEU A C 1
ATOM 625 O O . LEU A 1 87 ? -5.990 -5.805 4.781 1.00 85.81 87 LEU A O 1
ATOM 629 N N . TYR A 1 88 ? -5.616 -3.578 4.886 1.00 82.19 88 TYR A N 1
ATOM 630 C CA . TYR A 1 88 ? -6.830 -3.152 4.206 1.00 82.19 88 TYR A CA 1
ATOM 631 C C . TYR A 1 88 ? -6.477 -2.452 2.895 1.00 82.19 88 TYR A C 1
ATOM 633 O O . TYR A 1 88 ? -5.547 -1.650 2.839 1.00 82.19 88 TYR A O 1
ATOM 641 N N . THR A 1 89 ? -7.204 -2.776 1.832 1.00 77.31 89 THR A N 1
ATOM 642 C CA . THR A 1 89 ? -7.123 -2.087 0.542 1.00 77.31 89 THR A CA 1
ATOM 643 C C . THR A 1 89 ? -8.533 -1.645 0.204 1.00 77.31 89 THR A C 1
ATOM 645 O O . THR A 1 89 ? -9.418 -2.489 0.085 1.00 77.31 89 THR A O 1
ATOM 648 N N . ALA A 1 90 ? -8.748 -0.336 0.097 1.00 71.56 90 ALA A N 1
ATOM 649 C CA . ALA A 1 90 ? -10.041 0.170 -0.337 1.00 71.56 90 ALA A CA 1
ATOM 650 C C . ALA A 1 90 ? -10.254 -0.120 -1.824 1.00 71.56 90 ALA A C 1
ATOM 652 O O . ALA A 1 90 ? -9.295 -0.310 -2.577 1.00 71.56 90 ALA A O 1
ATOM 653 N N . SER A 1 91 ? -11.516 -0.144 -2.243 1.00 64.31 91 SER A N 1
ATOM 654 C CA . SER A 1 91 ? -11.893 -0.387 -3.637 1.00 64.31 91 SER A CA 1
ATOM 655 C C . SER A 1 91 ? -11.401 0.703 -4.592 1.00 64.31 91 SER A C 1
ATOM 657 O O . SER A 1 91 ? -11.147 0.412 -5.760 1.00 64.31 91 SER A O 1
ATOM 659 N N . ASP A 1 92 ? -11.236 1.933 -4.094 1.00 61.22 92 ASP A N 1
ATOM 660 C CA . ASP A 1 92 ? -10.921 3.102 -4.909 1.00 61.22 92 ASP A CA 1
ATOM 661 C C . ASP A 1 92 ? -9.473 3.564 -4.725 1.00 61.22 92 ASP A C 1
ATOM 663 O O . ASP A 1 92 ? -8.874 3.451 -3.657 1.00 61.22 92 ASP A O 1
ATOM 667 N N . THR A 1 93 ? -8.915 4.169 -5.777 1.00 58.72 93 THR A N 1
ATOM 668 C CA . THR A 1 93 ? -7.530 4.672 -5.831 1.00 58.72 93 THR A CA 1
ATOM 669 C C . THR A 1 93 ? -7.212 5.769 -4.806 1.00 58.72 93 THR A C 1
ATOM 671 O O . THR A 1 93 ? -6.054 6.161 -4.681 1.00 58.72 93 THR A O 1
ATOM 674 N N . HIS A 1 94 ? -8.216 6.264 -4.077 1.00 57.22 94 HIS A N 1
ATOM 675 C CA . HIS A 1 94 ? -8.069 7.211 -2.980 1.00 57.22 94 HIS A CA 1
ATOM 676 C C . HIS A 1 94 ? -9.045 6.883 -1.851 1.00 57.22 94 HIS A C 1
ATOM 678 O O . HIS A 1 94 ? -10.178 7.365 -1.850 1.00 57.22 94 HIS A O 1
ATOM 684 N N . THR A 1 95 ? -8.583 6.134 -0.849 1.00 61.50 95 THR A N 1
ATOM 685 C CA . THR A 1 95 ? -9.312 6.016 0.413 1.00 61.50 95 THR A CA 1
ATOM 686 C C . THR A 1 95 ? -9.255 7.351 1.142 1.00 61.50 95 THR A C 1
ATOM 688 O O . THR A 1 95 ? -8.275 7.677 1.808 1.00 61.50 95 THR A O 1
ATOM 691 N N . SER A 1 96 ? -10.292 8.171 1.003 1.00 65.31 96 SER A N 1
ATOM 692 C CA . SER A 1 96 ? -10.406 9.359 1.851 1.00 65.31 96 SER A CA 1
ATOM 693 C C . SER A 1 96 ? -10.648 8.934 3.306 1.00 65.31 96 SER A C 1
ATOM 695 O O . SER A 1 96 ? -11.268 7.901 3.566 1.00 65.31 96 SER A O 1
ATOM 697 N N . ALA A 1 97 ? -10.227 9.754 4.276 1.00 66.88 97 ALA A N 1
ATOM 698 C CA . ALA A 1 97 ? -10.564 9.532 5.688 1.00 66.88 97 ALA A CA 1
ATOM 699 C C . ALA A 1 97 ? -12.084 9.357 5.898 1.00 66.88 97 ALA A C 1
ATOM 701 O O . ALA A 1 97 ? -12.520 8.602 6.762 1.00 66.88 97 ALA A O 1
ATOM 702 N N . TYR A 1 98 ? -12.893 10.004 5.052 1.00 68.00 98 TYR A N 1
ATOM 703 C CA . TYR A 1 98 ? -14.343 9.848 5.021 1.00 68.00 98 TYR A CA 1
ATOM 704 C C . TYR A 1 98 ? -14.784 8.424 4.644 1.00 68.00 98 TYR A C 1
ATOM 706 O O . TYR A 1 98 ? -15.625 7.857 5.337 1.00 68.00 98 TYR A O 1
ATOM 714 N N . GLN A 1 99 ? -14.186 7.811 3.615 1.00 75.38 99 GLN A N 1
ATOM 715 C CA . GLN A 1 99 ? -14.496 6.427 3.229 1.00 75.38 99 GLN A CA 1
ATOM 716 C C . GLN A 1 99 ? -14.164 5.441 4.355 1.00 75.38 99 GLN A C 1
ATOM 718 O O . GLN A 1 99 ? -15.002 4.610 4.700 1.00 75.38 99 GLN A O 1
ATOM 723 N N . LEU A 1 100 ? -13.021 5.602 5.031 1.00 78.00 100 LEU A N 1
ATOM 724 C CA . LEU A 1 100 ? -12.692 4.769 6.196 1.00 78.00 100 LEU A CA 1
ATOM 725 C C . LEU A 1 100 ? -13.754 4.873 7.299 1.00 78.00 100 LEU A C 1
ATOM 727 O O . LEU A 1 100 ? -14.134 3.857 7.874 1.00 78.00 100 LEU A O 1
ATOM 731 N N . HIS A 1 101 ? -14.280 6.072 7.569 1.00 77.56 101 HIS A N 1
ATOM 732 C CA . HIS A 1 101 ? -15.353 6.266 8.550 1.00 77.56 101 HIS A CA 1
ATOM 733 C C . HIS A 1 101 ? -16.696 5.651 8.138 1.00 77.56 101 HIS A C 1
ATOM 735 O O . HIS A 1 101 ? -17.500 5.329 9.011 1.00 77.56 101 HIS A O 1
ATOM 741 N N . THR A 1 102 ? -16.955 5.483 6.839 1.00 79.44 102 THR A N 1
ATOM 742 C CA . THR A 1 102 ? -18.136 4.746 6.357 1.00 79.44 102 THR A CA 1
ATOM 743 C C . THR A 1 102 ? -17.937 3.235 6.404 1.00 79.44 102 THR A C 1
ATOM 745 O O . THR A 1 102 ? -18.891 2.477 6.607 1.00 79.44 102 THR A O 1
ATOM 748 N N . GLU A 1 103 ? -16.694 2.794 6.229 1.00 80.00 103 GLU A N 1
ATOM 749 C CA . GLU A 1 103 ? -16.334 1.393 6.092 1.00 80.00 103 GLU A CA 1
ATOM 750 C C . GLU A 1 103 ? -15.990 0.729 7.409 1.00 80.00 103 GLU A C 1
ATOM 752 O O . GLU A 1 103 ? -16.135 -0.478 7.469 1.00 80.00 103 GLU A O 1
ATOM 757 N N . PHE A 1 104 ? -15.572 1.452 8.445 1.00 84.44 104 PHE A N 1
ATOM 758 C CA . PHE A 1 104 ? -15.230 0.888 9.749 1.00 84.44 104 PHE A CA 1
ATOM 759 C C . PHE A 1 104 ? -16.028 1.547 10.877 1.00 84.44 104 PHE A C 1
ATOM 761 O O . PHE A 1 104 ? -16.352 2.735 10.796 1.00 84.44 104 PHE A O 1
ATOM 768 N N . PRO A 1 105 ? -16.295 0.819 11.977 1.00 83.19 105 PRO A N 1
ATOM 769 C CA . PRO A 1 105 ? -16.955 1.389 13.141 1.00 83.19 105 PRO A CA 1
ATOM 770 C C . PRO A 1 105 ? -16.185 2.605 13.675 1.00 83.19 105 PRO A C 1
ATOM 772 O O . PRO A 1 105 ? -14.972 2.516 13.893 1.00 83.19 105 PRO A O 1
ATOM 775 N N . PRO A 1 106 ? -16.855 3.726 13.997 1.00 82.00 106 PRO A N 1
ATOM 776 C CA . PRO A 1 106 ? -16.190 4.880 14.597 1.00 82.00 106 PRO A CA 1
ATOM 777 C C . PRO A 1 106 ? -15.459 4.542 15.903 1.00 82.00 106 PRO A C 1
ATOM 779 O O . PRO A 1 106 ? -14.405 5.109 16.179 1.00 82.00 106 PRO A O 1
ATOM 782 N N . ALA A 1 107 ? -15.993 3.598 16.687 1.00 81.19 107 ALA A N 1
ATOM 783 C CA . ALA A 1 107 ? -15.357 3.102 17.907 1.00 81.19 107 ALA A CA 1
ATOM 784 C C . ALA A 1 107 ? -14.029 2.381 17.622 1.00 81.19 107 ALA A C 1
ATOM 786 O O . ALA A 1 107 ? -13.080 2.531 18.387 1.00 81.19 107 ALA A O 1
ATOM 787 N N . PHE A 1 108 ? -13.943 1.660 16.499 1.00 84.69 108 PHE A N 1
ATOM 788 C CA . PHE A 1 108 ? -12.722 0.985 16.071 1.00 84.69 108 PHE A CA 1
ATOM 789 C C . PHE A 1 108 ? -11.642 2.003 15.695 1.00 84.69 108 PHE A C 1
ATOM 791 O O . PHE A 1 108 ? -10.543 1.972 16.240 1.00 84.69 108 PHE A O 1
ATOM 798 N N . LEU A 1 109 ? -11.980 2.969 14.835 1.00 83.69 109 LEU A N 1
ATOM 799 C CA . LEU A 1 109 ? -11.028 3.976 14.350 1.00 83.69 109 LEU A CA 1
ATOM 800 C C . LEU A 1 109 ? -10.552 4.956 15.432 1.00 83.69 109 LEU A C 1
ATOM 802 O O . LEU A 1 109 ? -9.457 5.497 15.323 1.00 83.69 109 LEU A O 1
ATOM 806 N N . ARG A 1 110 ? -11.372 5.219 16.457 1.00 84.81 110 ARG A N 1
ATOM 807 C CA . ARG A 1 110 ? -11.032 6.131 17.566 1.00 84.81 110 ARG A CA 1
ATOM 808 C C . ARG A 1 110 ? -10.372 5.430 18.753 1.00 84.81 110 ARG A C 1
ATOM 810 O O . ARG A 1 110 ? -9.990 6.102 19.709 1.00 84.81 110 ARG A O 1
ATOM 817 N N . SER A 1 111 ? -10.280 4.104 18.731 1.00 83.38 111 SER A N 1
ATOM 818 C CA . SER A 1 111 ? -9.670 3.346 19.817 1.00 83.38 111 SER A CA 1
ATOM 819 C C . SER A 1 111 ? -8.179 3.659 19.918 1.00 83.38 111 SER A C 1
ATOM 821 O O . SER A 1 111 ? -7.454 3.567 18.933 1.00 83.38 111 SER A O 1
ATOM 823 N N . LEU A 1 112 ? -7.693 3.949 21.129 1.00 80.50 112 LEU A N 1
ATOM 824 C CA . LEU A 1 112 ? -6.257 4.132 21.390 1.00 80.50 112 LEU A CA 1
ATOM 825 C C . LEU A 1 112 ? -5.445 2.844 21.166 1.00 80.50 112 LEU A C 1
ATOM 827 O O . LEU A 1 112 ? -4.225 2.903 21.032 1.00 80.50 112 LEU A O 1
ATOM 831 N N . ALA A 1 113 ? -6.113 1.687 21.126 1.00 79.50 113 ALA A N 1
ATOM 832 C CA . ALA A 1 113 ? -5.496 0.404 20.802 1.00 79.50 113 ALA A CA 1
ATOM 833 C C . ALA A 1 113 ? -5.278 0.210 19.289 1.00 79.50 113 ALA A C 1
ATOM 835 O O . ALA A 1 113 ? -4.603 -0.736 18.886 1.00 79.50 113 ALA A O 1
ATOM 836 N N . VAL A 1 114 ? -5.839 1.087 18.448 1.00 83.62 114 VAL A N 1
ATOM 837 C CA . VAL A 1 114 ? -5.749 1.005 16.989 1.00 83.62 114 VAL A CA 1
ATOM 838 C C . VAL A 1 114 ? -4.866 2.133 16.469 1.00 83.62 114 VAL A C 1
ATOM 840 O O . VAL A 1 114 ? -5.135 3.313 16.677 1.00 83.62 114 VAL A O 1
ATOM 843 N N . VAL A 1 115 ? -3.808 1.765 15.747 1.00 83.88 115 VAL A N 1
ATOM 844 C CA . VAL A 1 115 ? -2.941 2.715 15.043 1.00 83.88 115 VAL A CA 1
ATOM 845 C C . VAL A 1 115 ? -3.198 2.584 13.549 1.00 83.88 115 VAL A C 1
ATOM 847 O O . VAL A 1 115 ? -2.928 1.541 12.955 1.00 83.88 115 VAL A O 1
ATOM 850 N N . HIS A 1 116 ? -3.711 3.650 12.939 1.00 82.81 116 HIS A N 1
ATOM 851 C CA . HIS A 1 116 ? -3.898 3.715 11.495 1.00 82.81 116 HIS A CA 1
ATOM 852 C C . HIS A 1 116 ? -2.597 4.140 10.807 1.00 82.81 116 HIS A C 1
ATOM 854 O O . HIS A 1 116 ? -2.025 5.182 11.131 1.00 82.81 116 HIS A O 1
ATOM 860 N N . VAL A 1 117 ? -2.137 3.336 9.847 1.00 84.06 117 VAL A N 1
ATOM 861 C CA . VAL A 1 117 ? -0.948 3.622 9.039 1.00 84.06 117 VAL A CA 1
ATOM 862 C C . VAL A 1 117 ? -1.359 3.674 7.576 1.00 84.06 117 VAL A C 1
ATOM 864 O O . VAL A 1 117 ? -1.704 2.653 6.987 1.00 84.06 117 VAL A O 1
ATOM 867 N N . GLU A 1 118 ? -1.293 4.863 6.986 1.00 81.88 118 GLU A N 1
ATOM 868 C CA . GLU A 1 118 ? -1.560 5.054 5.564 1.00 81.88 118 GLU A CA 1
ATOM 869 C C . GLU A 1 118 ? -0.309 4.732 4.738 1.00 81.88 118 GLU A C 1
ATOM 871 O O . GLU A 1 118 ? 0.778 5.273 4.968 1.00 81.88 118 GLU A O 1
ATOM 876 N N . LEU A 1 119 ? -0.459 3.838 3.759 1.00 79.94 119 LEU A N 1
ATOM 877 C CA . LEU A 1 119 ? 0.602 3.524 2.811 1.00 79.94 119 LEU A CA 1
ATOM 878 C C . LEU A 1 119 ? 0.494 4.451 1.604 1.00 79.94 119 LEU A C 1
ATOM 880 O O . LEU A 1 119 ? -0.391 4.311 0.766 1.00 79.94 119 LEU A O 1
ATOM 884 N N . ILE A 1 120 ? 1.439 5.380 1.500 1.00 79.12 120 ILE A N 1
ATOM 885 C CA . ILE A 1 120 ? 1.529 6.288 0.358 1.00 79.12 120 ILE A CA 1
ATOM 886 C C . ILE A 1 120 ? 2.049 5.516 -0.860 1.00 79.12 120 ILE A C 1
ATOM 888 O O . ILE A 1 120 ? 3.019 4.755 -0.761 1.00 79.12 120 ILE A O 1
ATOM 892 N N . GLY A 1 121 ? 1.424 5.752 -2.017 1.00 78.69 121 GLY A N 1
ATOM 893 C CA . GLY A 1 121 ? 1.845 5.194 -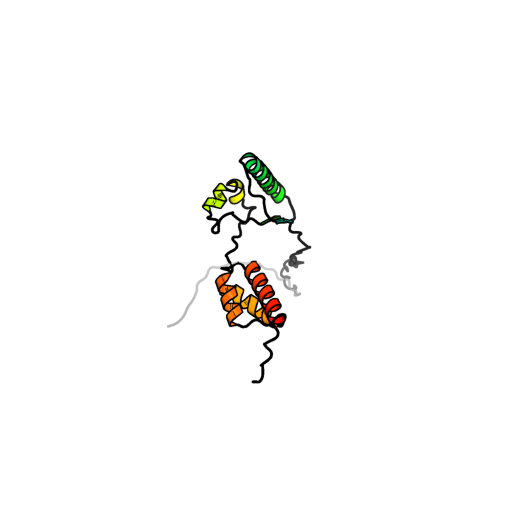3.300 1.00 78.69 121 GLY A CA 1
ATOM 894 C C . GLY A 1 121 ? 3.339 5.404 -3.570 1.00 78.69 121 GLY A C 1
ATOM 895 O O . GLY A 1 121 ? 3.937 6.427 -3.222 1.00 78.69 121 GLY A O 1
ATOM 896 N N . ILE A 1 122 ? 3.976 4.410 -4.186 1.00 87.00 122 ILE A N 1
ATOM 897 C CA . ILE A 1 122 ? 5.408 4.471 -4.477 1.00 87.00 122 ILE A CA 1
ATOM 898 C C . ILE A 1 122 ? 5.612 5.407 -5.667 1.00 87.00 122 ILE A C 1
ATOM 900 O O . ILE A 1 122 ? 5.002 5.232 -6.710 1.00 87.00 122 ILE A O 1
ATOM 904 N N . THR A 1 123 ? 6.494 6.396 -5.540 1.00 90.00 123 THR A N 1
ATOM 905 C CA . THR A 1 123 ? 6.768 7.312 -6.654 1.00 90.00 123 THR A CA 1
ATOM 906 C C . THR A 1 123 ? 7.548 6.628 -7.776 1.00 90.00 123 THR A C 1
ATOM 908 O O . THR A 1 123 ? 8.390 5.757 -7.521 1.00 90.00 123 THR A O 1
ATOM 911 N N . ASP A 1 124 ? 7.361 7.093 -9.012 1.00 90.88 124 ASP A N 1
ATOM 912 C CA . ASP A 1 124 ? 8.082 6.609 -10.198 1.00 90.88 124 ASP A CA 1
ATOM 913 C C . ASP A 1 124 ? 9.601 6.615 -9.983 1.00 90.88 124 ASP A C 1
ATOM 915 O O . ASP A 1 124 ? 10.298 5.670 -10.343 1.00 90.88 124 ASP A O 1
ATOM 919 N N . THR A 1 125 ? 10.131 7.636 -9.301 1.00 91.88 125 THR A N 1
ATOM 920 C CA . THR A 1 125 ? 11.556 7.734 -8.957 1.00 91.88 125 THR A CA 1
ATOM 921 C C . THR A 1 125 ? 12.023 6.580 -8.063 1.00 91.88 125 THR A C 1
ATOM 923 O O . THR A 1 125 ? 13.127 6.056 -8.248 1.00 91.88 125 THR A O 1
ATOM 926 N N . ARG A 1 126 ? 11.203 6.152 -7.091 1.00 91.75 126 ARG A N 1
ATOM 927 C CA . ARG A 1 126 ? 11.520 5.010 -6.216 1.00 91.75 126 ARG A CA 1
ATOM 928 C C . ARG A 1 126 ? 11.405 3.688 -6.971 1.00 91.75 126 ARG A C 1
ATOM 930 O O . ARG A 1 126 ? 12.275 2.834 -6.793 1.00 91.75 126 ARG A O 1
ATOM 937 N N . ILE A 1 127 ? 10.406 3.544 -7.846 1.00 92.62 127 ILE A N 1
ATOM 938 C CA . ILE A 1 127 ? 10.266 2.374 -8.727 1.00 92.62 127 ILE A CA 1
ATOM 939 C C . ILE A 1 127 ? 11.477 2.263 -9.651 1.00 92.62 127 ILE A C 1
ATOM 941 O O . ILE A 1 127 ? 12.142 1.230 -9.659 1.00 92.62 127 ILE A O 1
ATOM 945 N N . LYS A 1 128 ? 11.836 3.344 -10.348 1.00 93.69 128 LYS A N 1
ATOM 946 C CA . LYS A 1 128 ? 13.005 3.419 -11.230 1.00 93.69 128 LYS A CA 1
ATOM 947 C C . LYS A 1 128 ? 14.278 2.983 -10.515 1.00 93.69 128 LYS A C 1
ATOM 949 O O . LYS A 1 128 ? 14.977 2.101 -11.004 1.00 93.69 128 LYS A O 1
ATOM 954 N N . ARG A 1 129 ? 14.563 3.544 -9.333 1.00 93.44 129 ARG A N 1
ATOM 955 C CA . ARG A 1 129 ? 15.751 3.176 -8.544 1.00 93.44 129 ARG A CA 1
ATOM 956 C C . ARG A 1 129 ? 15.754 1.689 -8.189 1.00 93.44 129 ARG A C 1
ATOM 958 O O . ARG A 1 129 ? 16.796 1.039 -8.259 1.00 93.44 129 ARG A O 1
ATOM 965 N N . ARG A 1 130 ? 14.595 1.135 -7.819 1.00 92.25 130 ARG A N 1
ATOM 966 C CA . ARG A 1 130 ? 14.477 -0.290 -7.496 1.00 92.25 130 ARG A CA 1
ATOM 967 C C . ARG A 1 130 ? 14.695 -1.174 -8.723 1.00 92.25 130 ARG A C 1
ATOM 969 O O . ARG A 1 130 ? 15.416 -2.161 -8.615 1.00 92.25 130 ARG A O 1
ATOM 976 N N . LEU A 1 131 ? 14.124 -0.809 -9.867 1.00 91.94 131 LEU A N 1
ATOM 977 C CA . LEU A 1 131 ? 14.316 -1.520 -11.128 1.00 91.94 131 LEU A CA 1
ATOM 978 C C . LEU A 1 131 ? 15.776 -1.476 -11.587 1.00 91.94 131 LEU A C 1
ATOM 980 O O . LEU A 1 131 ? 16.319 -2.517 -11.932 1.00 91.94 131 LEU A O 1
ATOM 984 N N . GLN A 1 132 ? 16.446 -0.323 -11.506 1.00 92.25 132 GLN A N 1
ATOM 985 C CA . GLN A 1 132 ? 17.877 -0.198 -11.818 1.00 92.25 132 GLN A CA 1
ATOM 986 C C . GLN A 1 132 ? 18.728 -1.151 -10.974 1.00 92.25 132 GLN A C 1
ATOM 988 O O . GLN A 1 132 ? 19.576 -1.862 -11.510 1.00 92.25 132 GLN A O 1
ATOM 993 N N . HIS A 1 133 ? 18.463 -1.214 -9.666 1.00 91.69 133 HIS A N 1
ATOM 994 C CA . HIS A 1 133 ? 19.155 -2.136 -8.769 1.00 91.69 133 HIS A CA 1
ATOM 995 C C . HIS A 1 133 ? 18.925 -3.605 -9.156 1.00 91.69 133 HIS A C 1
ATOM 997 O O . HIS A 1 133 ? 19.842 -4.418 -9.089 1.00 91.69 133 HIS A O 1
ATOM 1003 N N . ILE A 1 134 ? 17.707 -3.967 -9.565 1.00 88.12 134 ILE A N 1
ATOM 1004 C CA . ILE A 1 134 ? 17.381 -5.336 -9.988 1.00 88.12 134 ILE A CA 1
ATOM 1005 C C . ILE A 1 134 ? 18.049 -5.673 -11.318 1.00 88.12 134 ILE A C 1
ATOM 1007 O O . ILE A 1 134 ? 18.665 -6.726 -11.420 1.00 88.12 134 ILE A O 1
ATOM 1011 N N . VAL A 1 135 ? 18.006 -4.767 -12.296 1.00 87.44 135 VAL A N 1
ATOM 1012 C CA . VAL A 1 135 ? 18.671 -4.937 -13.595 1.00 87.44 135 VAL A CA 1
ATOM 1013 C C . VAL A 1 135 ? 20.170 -5.173 -13.413 1.00 87.44 135 VAL A C 1
ATOM 1015 O O . VAL A 1 135 ? 20.718 -6.091 -14.016 1.00 87.44 135 VAL A O 1
ATOM 1018 N N . GLN A 1 136 ? 20.817 -4.406 -12.531 1.00 87.44 136 GLN A N 1
ATOM 1019 C CA . GLN A 1 136 ? 22.231 -4.592 -12.196 1.00 87.44 136 GLN A CA 1
ATOM 1020 C C . GLN A 1 136 ? 22.490 -5.924 -11.481 1.00 87.44 136 GLN A C 1
ATOM 1022 O O . GLN A 1 136 ? 23.401 -6.654 -11.861 1.00 87.44 136 GLN A O 1
ATOM 1027 N N . ARG A 1 137 ? 21.684 -6.258 -10.465 1.00 89.81 137 ARG A N 1
ATOM 1028 C CA . ARG A 1 137 ? 21.855 -7.480 -9.662 1.00 89.81 137 ARG A CA 1
ATOM 1029 C C . ARG A 1 137 ? 21.630 -8.754 -10.474 1.00 89.81 137 ARG A C 1
ATOM 1031 O O . ARG A 1 137 ? 22.342 -9.731 -10.285 1.00 89.81 137 ARG A O 1
ATOM 1038 N N . GLU A 1 138 ? 20.617 -8.758 -11.330 1.00 86.62 138 GLU A N 1
ATOM 1039 C CA . GLU A 1 138 ? 20.176 -9.936 -12.087 1.00 86.62 138 GLU A CA 1
ATOM 1040 C C . GLU A 1 138 ? 20.764 -9.981 -13.501 1.00 86.62 138 GLU A C 1
ATOM 1042 O O . GLU A 1 138 ? 20.421 -10.874 -14.270 1.00 86.62 138 GLU A O 1
ATOM 1047 N N . GLN A 1 139 ? 21.640 -9.029 -13.849 1.00 82.12 139 GLN A N 1
ATOM 1048 C CA . GLN A 1 139 ? 22.216 -8.875 -15.190 1.00 82.12 139 GLN A CA 1
ATOM 1049 C C . GLN A 1 139 ? 21.142 -8.879 -16.291 1.00 82.12 139 GLN A C 1
ATOM 1051 O O . GLN A 1 139 ? 21.329 -9.424 -17.381 1.00 82.12 139 GLN A O 1
ATOM 1056 N N . ALA A 1 140 ? 19.985 -8.282 -15.996 1.00 82.00 140 ALA A N 1
ATOM 1057 C CA . ALA A 1 140 ? 18.876 -8.249 -16.931 1.00 82.00 140 ALA A CA 1
ATOM 1058 C C . ALA A 1 140 ? 19.260 -7.409 -18.157 1.00 82.00 140 ALA A C 1
ATOM 1060 O O . ALA A 1 140 ? 19.808 -6.314 -18.029 1.00 82.00 140 ALA A O 1
ATOM 1061 N N . GLN A 1 141 ? 18.932 -7.893 -19.355 1.00 84.19 141 GLN A N 1
ATOM 1062 C CA . GLN A 1 141 ? 19.133 -7.140 -20.593 1.00 84.19 141 GLN A CA 1
ATOM 1063 C C . GLN A 1 141 ? 18.020 -6.104 -20.778 1.00 84.19 141 GLN A C 1
ATOM 1065 O O . GLN A 1 141 ? 17.183 -6.229 -21.667 1.00 84.19 141 GLN A O 1
ATOM 1070 N N . LEU A 1 142 ? 17.989 -5.102 -19.901 1.00 87.25 142 LEU A N 1
ATOM 1071 C CA . LEU A 1 142 ? 17.059 -3.980 -19.976 1.00 87.25 142 LEU A CA 1
ATOM 1072 C C . LEU A 1 142 ? 17.838 -2.678 -20.140 1.00 87.25 142 LEU A C 1
ATOM 1074 O O . LEU A 1 142 ? 18.774 -2.414 -19.379 1.00 87.25 142 LEU A O 1
ATOM 1078 N N . SER A 1 143 ? 17.456 -1.844 -21.107 1.00 89.44 143 SER A N 1
ATOM 1079 C CA . SER A 1 143 ? 18.077 -0.530 -21.235 1.00 89.44 143 SER A CA 1
ATOM 1080 C C . SER A 1 143 ? 17.593 0.402 -20.120 1.00 89.44 143 SER A C 1
ATOM 1082 O O . SER A 1 143 ? 16.501 0.252 -19.572 1.00 89.44 143 SER A O 1
ATOM 1084 N N . MET A 1 144 ? 18.390 1.419 -19.781 1.00 89.69 144 MET A N 1
ATOM 1085 C CA . MET A 1 144 ? 17.966 2.427 -18.798 1.00 89.69 144 MET A CA 1
ATOM 1086 C C . MET A 1 144 ? 16.764 3.256 -19.278 1.00 89.69 144 MET A C 1
ATOM 1088 O O . MET A 1 144 ? 16.050 3.817 -18.447 1.00 89.69 144 MET A O 1
ATOM 1092 N N . SER A 1 145 ? 16.532 3.316 -20.595 1.00 91.44 145 SER A N 1
ATOM 1093 C CA . SER A 1 145 ? 15.346 3.944 -21.182 1.00 91.44 145 SER A CA 1
ATOM 1094 C C . SER A 1 145 ? 14.094 3.107 -20.913 1.00 91.44 145 SER A C 1
ATOM 1096 O O . SER A 1 145 ? 13.100 3.659 -20.445 1.00 91.44 145 SER A O 1
ATOM 1098 N N . ASP A 1 146 ? 14.182 1.783 -21.080 1.00 91.00 146 ASP A N 1
ATOM 1099 C CA . ASP A 1 146 ? 13.083 0.858 -20.775 1.00 91.00 146 ASP A CA 1
ATOM 1100 C C . ASP A 1 146 ? 12.710 0.920 -19.291 1.00 91.00 146 ASP A C 1
ATOM 1102 O O . ASP A 1 146 ? 11.535 0.991 -18.941 1.00 91.00 146 ASP A O 1
ATOM 1106 N N . VAL A 1 147 ? 13.706 0.984 -18.397 1.00 91.56 147 VAL A N 1
ATOM 1107 C CA . VAL A 1 147 ? 13.463 1.134 -16.953 1.00 91.56 147 VAL A CA 1
ATOM 1108 C C . VAL A 1 147 ? 12.673 2.411 -16.638 1.00 91.56 147 VAL A C 1
ATOM 1110 O O . VAL A 1 147 ? 11.769 2.388 -15.800 1.00 91.56 147 VAL A O 1
ATOM 1113 N N . ASP A 1 148 ? 13.007 3.528 -17.290 1.00 93.12 148 ASP A N 1
ATOM 1114 C CA . ASP A 1 148 ? 12.312 4.805 -17.098 1.00 93.12 148 ASP A CA 1
ATOM 1115 C C . ASP A 1 148 ? 10.871 4.748 -17.620 1.00 93.12 148 ASP A C 1
ATOM 1117 O O . ASP A 1 148 ? 9.948 5.223 -16.957 1.00 93.12 148 ASP A O 1
ATOM 1121 N N . GLN A 1 149 ? 10.667 4.112 -18.776 1.00 93.44 149 GLN A N 1
ATOM 1122 C CA . GLN A 1 149 ? 9.345 3.926 -19.365 1.00 93.44 149 GLN A CA 1
ATOM 1123 C C . GLN A 1 149 ? 8.461 3.020 -18.500 1.00 93.44 149 GLN A C 1
ATOM 1125 O O . GLN A 1 149 ? 7.311 3.374 -18.232 1.00 93.44 149 GLN A O 1
ATOM 1130 N N . ILE A 1 150 ? 8.993 1.896 -18.006 1.00 92.38 150 ILE A N 1
ATOM 1131 C CA . ILE A 1 150 ? 8.271 0.999 -17.096 1.00 92.38 150 ILE A CA 1
ATOM 1132 C C . ILE A 1 150 ? 7.853 1.764 -15.841 1.00 92.38 150 ILE A C 1
ATOM 1134 O O . ILE A 1 150 ? 6.673 1.751 -15.497 1.00 92.38 150 ILE A O 1
ATOM 1138 N N . ALA A 1 151 ? 8.783 2.470 -15.190 1.00 91.31 151 ALA A N 1
ATOM 1139 C CA . ALA A 1 151 ? 8.494 3.198 -13.957 1.00 91.31 151 ALA A CA 1
ATOM 1140 C C . ALA A 1 151 ? 7.352 4.214 -14.125 1.00 91.31 151 ALA A C 1
ATOM 1142 O O . ALA A 1 151 ? 6.450 4.242 -13.294 1.00 91.31 151 ALA A O 1
ATOM 1143 N N . LYS A 1 152 ? 7.350 4.978 -15.226 1.00 90.81 152 LYS A N 1
ATOM 1144 C CA . LYS A 1 152 ? 6.292 5.952 -15.550 1.00 90.81 152 LYS A CA 1
ATOM 1145 C C . LYS A 1 152 ? 4.956 5.293 -15.896 1.00 90.81 152 LYS A C 1
ATOM 1147 O O . LYS A 1 152 ? 3.895 5.776 -15.514 1.00 90.81 152 LYS A O 1
ATOM 1152 N N . SER A 1 153 ? 4.992 4.189 -16.640 1.00 90.25 153 SER A N 1
ATOM 1153 C CA . SER A 1 153 ? 3.775 3.527 -17.132 1.00 90.25 153 SER A CA 1
ATOM 1154 C C . SER A 1 153 ? 2.954 2.849 -16.031 1.00 90.25 153 SER A C 1
ATOM 1156 O O . SER A 1 153 ? 1.742 2.711 -16.174 1.00 90.25 153 SER A O 1
ATOM 1158 N N . MET A 1 154 ? 3.597 2.453 -14.930 1.00 89.12 154 MET A N 1
ATOM 1159 C CA . MET A 1 154 ? 2.976 1.640 -13.879 1.00 89.12 154 MET A CA 1
ATOM 1160 C C . MET A 1 154 ? 2.365 2.463 -12.741 1.00 89.12 154 MET A C 1
ATOM 1162 O O . MET A 1 154 ? 1.785 1.882 -11.829 1.00 89.12 154 MET A O 1
ATOM 1166 N N . LYS A 1 155 ? 2.466 3.801 -12.790 1.00 85.75 155 LYS A N 1
ATOM 1167 C CA . LYS A 1 155 ? 1.768 4.743 -11.890 1.00 85.75 155 LYS A CA 1
ATOM 1168 C C . LYS A 1 155 ? 1.848 4.368 -10.402 1.00 85.75 155 LYS A C 1
ATOM 1170 O O . LYS A 1 155 ? 0.858 4.426 -9.679 1.00 85.75 155 LYS A O 1
ATOM 1175 N N . GLY A 1 156 ? 3.025 3.949 -9.947 1.00 84.94 156 GLY A N 1
ATOM 1176 C CA . GLY A 1 156 ? 3.251 3.583 -8.550 1.00 84.94 156 GLY A CA 1
ATOM 1177 C C . GLY A 1 156 ? 2.997 2.120 -8.168 1.00 84.94 156 GLY A C 1
ATOM 1178 O O . GLY A 1 156 ? 3.337 1.729 -7.047 1.00 84.94 156 GLY A O 1
ATOM 1179 N N . ASP A 1 157 ? 2.507 1.276 -9.082 1.00 88.31 157 ASP A N 1
ATOM 1180 C CA . ASP A 1 157 ? 2.424 -0.171 -8.865 1.00 88.31 157 ASP A CA 1
ATOM 1181 C C . ASP A 1 157 ? 3.792 -0.836 -9.088 1.00 88.31 157 ASP A C 1
ATOM 1183 O O . ASP A 1 157 ? 4.211 -1.171 -10.202 1.00 88.31 157 ASP A O 1
ATOM 1187 N N . ILE A 1 158 ? 4.508 -1.055 -7.984 1.00 89.94 158 ILE A N 1
ATOM 1188 C CA . ILE A 1 158 ? 5.813 -1.716 -8.011 1.00 89.94 158 ILE A CA 1
ATOM 1189 C C . ILE A 1 158 ? 5.728 -3.181 -8.447 1.00 89.94 158 ILE A C 1
ATOM 1191 O O . ILE A 1 158 ? 6.672 -3.684 -9.052 1.00 89.94 158 ILE A O 1
ATOM 1195 N N . ARG A 1 159 ? 4.624 -3.883 -8.169 1.00 90.38 159 ARG A N 1
ATOM 1196 C CA . ARG A 1 159 ? 4.473 -5.290 -8.553 1.0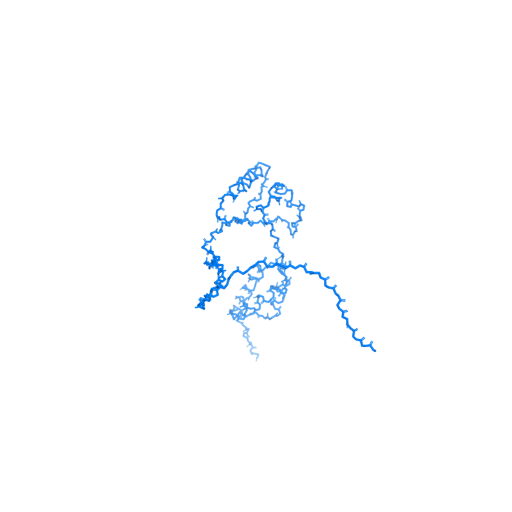0 90.38 159 ARG A CA 1
ATOM 1197 C C . ARG A 1 159 ? 4.306 -5.398 -10.062 1.00 90.38 159 ARG A C 1
ATOM 1199 O O . ARG A 1 159 ? 4.993 -6.209 -10.683 1.00 90.38 159 ARG A O 1
ATOM 1206 N N . ALA A 1 160 ? 3.452 -4.564 -10.649 1.00 90.31 160 ALA A N 1
ATOM 1207 C CA . ALA A 1 160 ? 3.285 -4.487 -12.095 1.00 90.31 160 ALA A CA 1
ATOM 1208 C C . ALA A 1 160 ? 4.597 -4.084 -12.788 1.00 90.31 160 ALA A C 1
ATOM 1210 O O . ALA A 1 160 ? 5.007 -4.736 -13.749 1.00 90.31 160 ALA A O 1
ATOM 1211 N N . ALA A 1 161 ? 5.325 -3.106 -12.237 1.00 91.81 161 ALA A N 1
ATOM 1212 C CA . ALA A 1 161 ? 6.630 -2.693 -12.752 1.00 91.81 161 ALA A CA 1
ATOM 1213 C C . ALA A 1 161 ? 7.676 -3.816 -12.742 1.00 91.81 161 ALA A C 1
ATOM 1215 O O . ALA A 1 161 ? 8.383 -4.011 -13.732 1.00 91.81 161 ALA A O 1
ATOM 1216 N N . LEU A 1 162 ? 7.760 -4.582 -11.651 1.00 90.75 162 LEU A N 1
ATOM 1217 C CA . LEU A 1 162 ? 8.657 -5.736 -11.563 1.00 90.75 162 LEU A CA 1
ATOM 1218 C C . LEU A 1 162 ? 8.287 -6.811 -12.585 1.00 90.75 162 LEU A C 1
ATOM 1220 O O . LEU A 1 162 ? 9.158 -7.302 -13.302 1.00 90.75 162 LEU A O 1
ATOM 1224 N N . ASN A 1 163 ? 7.001 -7.141 -12.696 1.00 91.50 163 ASN A N 1
ATOM 1225 C CA . ASN A 1 163 ? 6.521 -8.127 -13.660 1.00 91.50 163 ASN A CA 1
ATOM 1226 C C . ASN A 1 163 ? 6.845 -7.716 -15.100 1.00 91.50 163 ASN A C 1
ATOM 1228 O O . ASN A 1 163 ? 7.323 -8.542 -15.878 1.00 91.50 163 ASN A O 1
ATOM 1232 N N . GLN A 1 164 ? 6.644 -6.442 -15.438 1.00 90.31 164 GLN A N 1
ATOM 1233 C CA . GLN A 1 164 ? 6.949 -5.910 -16.761 1.00 90.31 164 GLN A CA 1
ATOM 1234 C C . GLN A 1 164 ? 8.450 -5.974 -17.066 1.00 90.31 164 GLN A C 1
ATOM 1236 O O . GLN A 1 164 ? 8.839 -6.406 -18.151 1.00 90.31 164 GLN A O 1
ATOM 1241 N N . ALA A 1 165 ? 9.299 -5.611 -16.101 1.00 88.38 165 ALA A N 1
ATOM 1242 C CA . ALA A 1 165 ? 10.749 -5.694 -16.253 1.00 88.38 165 ALA A CA 1
ATOM 1243 C C . ALA A 1 165 ? 11.225 -7.144 -16.447 1.00 88.38 165 ALA A C 1
ATOM 1245 O O . ALA A 1 165 ? 12.046 -7.413 -17.325 1.00 88.38 165 ALA A O 1
ATOM 1246 N N . HIS A 1 166 ? 10.676 -8.095 -15.685 1.00 87.94 166 HIS A N 1
ATOM 1247 C CA . HIS A 1 166 ? 10.967 -9.520 -15.864 1.00 87.94 166 HIS A CA 1
ATOM 1248 C C . HIS A 1 166 ? 10.469 -10.061 -17.206 1.00 87.94 166 HIS A C 1
ATOM 1250 O O . HIS A 1 166 ? 11.120 -10.910 -17.813 1.00 87.94 166 HIS A O 1
ATOM 1256 N N . TRP A 1 167 ? 9.309 -9.609 -17.680 1.00 87.25 167 TRP A N 1
ATOM 1257 C CA . TRP A 1 167 ? 8.789 -10.033 -18.974 1.00 87.25 167 TRP A CA 1
ATOM 1258 C C . TRP A 1 167 ? 9.680 -9.535 -20.117 1.00 87.25 167 TRP A C 1
ATOM 1260 O O . TRP A 1 167 ? 10.129 -10.339 -20.934 1.00 87.25 167 TRP A O 1
ATOM 1270 N N . GLN A 1 168 ? 10.021 -8.244 -20.129 1.00 86.44 168 GLN A N 1
ATOM 1271 C CA . GLN A 1 168 ? 10.871 -7.652 -21.165 1.00 86.44 168 GLN A CA 1
ATOM 1272 C C . GLN A 1 168 ? 12.280 -8.255 -21.186 1.00 86.44 168 GLN A C 1
ATOM 1274 O O . GLN A 1 168 ? 12.790 -8.564 -22.262 1.00 86.44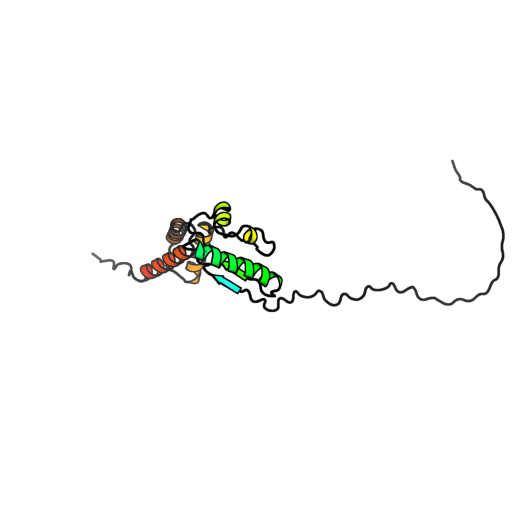 168 GLN A O 1
ATOM 1279 N N . SER A 1 169 ? 12.884 -8.515 -20.021 1.00 83.00 169 SER A N 1
ATOM 1280 C CA . SER A 1 169 ? 14.208 -9.146 -19.965 1.00 83.00 169 SER A CA 1
ATOM 1281 C C . SER A 1 169 ? 14.207 -10.566 -20.542 1.00 83.00 169 SER A C 1
ATOM 1283 O O . SER A 1 169 ? 15.171 -10.968 -21.189 1.00 83.00 169 SER A O 1
ATOM 1285 N N . ARG A 1 170 ? 13.112 -11.322 -20.384 1.00 81.56 170 ARG A N 1
ATOM 1286 C CA . ARG A 1 170 ? 12.962 -12.670 -20.963 1.00 81.56 170 ARG A CA 1
ATOM 1287 C C . ARG A 1 170 ? 12.697 -12.652 -22.467 1.00 81.56 170 ARG A C 1
ATOM 1289 O O . ARG A 1 170 ? 13.141 -13.565 -23.160 1.00 81.56 170 ARG A O 1
ATOM 1296 N N . VAL A 1 171 ? 11.970 -11.654 -22.969 1.00 77.25 171 VAL A N 1
ATOM 1297 C CA . VAL A 1 171 ? 11.707 -11.493 -24.410 1.00 77.25 171 VAL A CA 1
ATOM 1298 C C . VAL A 1 171 ? 12.975 -11.054 -25.143 1.00 77.25 171 VAL A C 1
ATOM 1300 O O . VAL A 1 171 ? 13.304 -11.642 -26.170 1.00 77.25 171 VAL A O 1
ATOM 1303 N N . ALA A 1 172 ? 13.748 -10.127 -24.570 1.00 63.84 172 ALA A N 1
ATOM 1304 C CA . ALA A 1 172 ? 15.022 -9.672 -25.133 1.00 63.84 172 ALA A CA 1
ATOM 1305 C C . ALA A 1 172 ? 16.050 -10.809 -25.309 1.00 63.84 172 ALA A C 1
ATOM 1307 O O . ALA A 1 172 ? 16.828 -10.799 -26.257 1.00 63.84 172 ALA A O 1
ATOM 1308 N N . VAL A 1 173 ? 16.022 -11.826 -24.439 1.00 59.31 173 VAL A N 1
ATOM 1309 C CA . VAL A 1 173 ? 16.879 -13.023 -24.549 1.00 59.31 173 VAL A CA 1
ATOM 1310 C C . VAL A 1 173 ? 16.422 -13.974 -25.667 1.00 59.31 173 VAL A C 1
ATOM 1312 O O . VAL A 1 173 ? 17.223 -14.758 -26.174 1.00 59.31 173 VAL A O 1
ATOM 1315 N N . ARG A 1 174 ? 15.144 -13.931 -26.062 1.00 57.16 174 ARG A N 1
ATOM 1316 C CA . ARG A 1 174 ? 14.560 -14.844 -27.057 1.00 57.16 174 ARG A CA 1
ATOM 1317 C C . ARG A 1 174 ? 14.609 -14.328 -28.491 1.00 57.16 174 ARG A C 1
ATOM 1319 O O . ARG A 1 174 ? 14.452 -15.145 -29.394 1.00 57.16 174 ARG A O 1
ATOM 1326 N N . GLU A 1 175 ? 14.854 -13.041 -28.724 1.00 46.88 175 GLU A N 1
ATOM 1327 C CA . GLU A 1 175 ? 15.128 -12.541 -30.073 1.00 46.88 175 GLU A CA 1
ATOM 1328 C C . GLU A 1 175 ? 16.624 -12.658 -30.405 1.00 46.88 175 GLU A C 1
ATOM 1330 O O . GLU A 1 175 ? 17.442 -11.892 -29.885 1.00 46.88 175 GLU A O 1
ATOM 1335 N N . PRO A 1 176 ? 17.038 -13.582 -31.295 1.00 48.44 176 PRO A N 1
ATOM 1336 C CA . PRO A 1 176 ? 18.385 -13.536 -31.827 1.00 48.44 176 PRO A CA 1
ATOM 1337 C C . PRO A 1 176 ? 18.483 -12.295 -32.712 1.00 48.44 176 PRO A C 1
ATOM 1339 O O . PRO A 1 176 ? 17.847 -12.222 -33.767 1.00 48.44 176 PRO A O 1
ATOM 1342 N N . ARG A 1 177 ? 19.294 -11.319 -32.282 1.00 54.16 177 ARG A N 1
ATOM 1343 C CA . ARG A 1 177 ? 19.713 -10.176 -33.105 1.00 54.16 177 ARG A CA 1
ATOM 1344 C C . ARG A 1 177 ? 19.999 -10.668 -34.522 1.00 54.16 177 ARG A C 1
ATOM 1346 O O . ARG A 1 177 ? 20.844 -11.541 -34.722 1.00 54.16 177 ARG A O 1
ATOM 1353 N N . GLY A 1 178 ? 19.230 -10.135 -35.468 1.00 49.12 178 GLY A N 1
ATOM 1354 C CA . GLY A 1 178 ? 19.086 -10.664 -36.813 1.00 49.12 178 GLY A CA 1
ATOM 1355 C C . GLY A 1 178 ? 20.402 -11.062 -37.478 1.00 49.12 178 GLY A C 1
ATOM 1356 O O . GLY A 1 178 ? 21.392 -10.326 -37.464 1.00 49.12 178 GLY A O 1
ATOM 1357 N N . ARG A 1 179 ? 20.368 -12.227 -38.137 1.00 47.94 179 ARG A N 1
ATOM 1358 C CA . ARG A 1 179 ? 21.284 -12.570 -39.227 1.00 47.94 179 ARG A CA 1
ATOM 1359 C C . ARG A 1 179 ? 21.352 -11.374 -40.175 1.00 47.94 179 ARG A C 1
ATOM 1361 O O . ARG A 1 179 ? 20.407 -11.123 -40.921 1.00 47.94 179 ARG A O 1
ATOM 1368 N N . LYS A 1 180 ? 22.484 -10.668 -40.179 1.00 47.97 180 LYS A N 1
ATOM 1369 C CA . LYS A 1 180 ? 22.867 -9.808 -41.299 1.00 47.97 180 LYS A CA 1
ATOM 1370 C C . LYS A 1 180 ? 22.908 -10.701 -42.540 1.00 47.97 180 LYS A C 1
ATOM 1372 O O . LYS A 1 180 ? 23.847 -11.478 -42.708 1.00 47.97 180 LYS A O 1
ATOM 1377 N N . ARG A 1 181 ? 21.869 -10.639 -43.376 1.00 51.16 181 ARG A N 1
ATOM 1378 C CA . ARG A 1 181 ? 21.944 -11.132 -44.751 1.00 51.16 181 ARG A CA 1
ATOM 1379 C C . ARG A 1 181 ? 22.985 -10.259 -45.444 1.00 51.16 181 ARG A C 1
ATOM 1381 O O . ARG A 1 181 ? 22.747 -9.076 -45.658 1.00 51.16 181 ARG A O 1
ATOM 1388 N N . LYS A 1 182 ? 24.168 -10.828 -45.682 1.00 47.16 182 LYS A N 1
ATOM 1389 C CA . LYS A 1 182 ? 25.114 -10.270 -46.643 1.00 47.16 182 LYS A CA 1
ATOM 1390 C C . LYS A 1 182 ? 24.432 -10.358 -48.011 1.00 47.16 182 LYS A C 1
ATOM 1392 O O . LYS A 1 182 ? 24.019 -11.452 -48.395 1.00 47.16 182 LYS A O 1
ATOM 1397 N N . LEU A 1 183 ? 24.216 -9.192 -48.617 1.00 50.00 183 LEU A N 1
ATOM 1398 C CA . LEU A 1 183 ? 23.982 -9.038 -50.051 1.00 50.00 183 LEU A CA 1
ATOM 1399 C C . LEU A 1 183 ? 25.254 -9.432 -50.805 1.00 50.00 183 LEU A C 1
ATOM 1401 O O . LEU A 1 183 ? 26.347 -9.193 -50.236 1.00 50.00 183 LEU A O 1
#